Protein AF-A0A1Y3Y404-F1 (afdb_monomer_lite)

Secondary structure (DSSP, 8-state):
--HHHHHHHHHHHHHHHHHHHHHHHHHHHHHHHHHHHHHHHHHS-----PPPHHHHHHHHHTT-EEEEEEEETTEEEEEEEE-TT----HHHHHHHHHHHHHH-TTEEEEEEES---HHHHHHHHHTT--EEETTTEEE-------

Structure (mmCIF, N/CA/C/O backbone):
data_AF-A0A1Y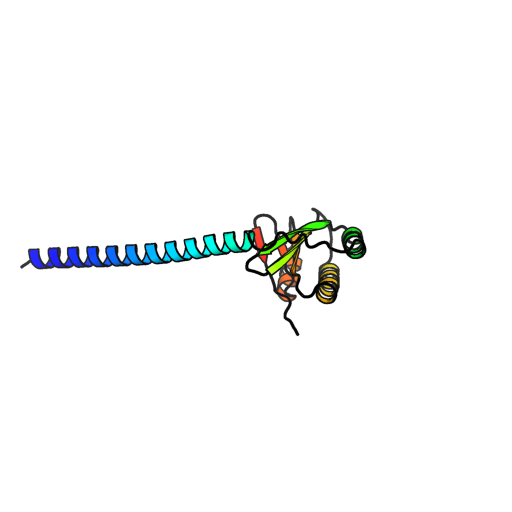3Y404-F1
#
_entry.id   AF-A0A1Y3Y404-F1
#
loop_
_atom_site.group_PDB
_atom_site.id
_atom_site.type_symbol
_atom_site.label_atom_id
_atom_site.label_alt_id
_atom_site.label_comp_id
_atom_site.label_asym_id
_atom_site.label_entity_id
_atom_site.label_seq_id
_atom_site.pdbx_PDB_ins_code
_atom_site.Cartn_x
_atom_site.Cartn_y
_atom_site.Cartn_z
_atom_site.occupancy
_atom_site.B_iso_or_equiv
_atom_site.auth_seq_id
_atom_site.auth_comp_id
_atom_site.auth_asym_id
_atom_site.auth_atom_id
_atom_site.pdbx_PDB_model_num
ATOM 1 N N . MET A 1 1 ? -36.786 52.973 28.205 1.00 56.12 1 MET A N 1
ATOM 2 C CA . MET A 1 1 ? -37.027 51.653 27.570 1.00 56.12 1 MET A CA 1
ATOM 3 C C . MET A 1 1 ? -35.836 51.151 26.740 1.00 56.12 1 MET A C 1
ATOM 5 O O . MET A 1 1 ? -35.844 49.977 26.398 1.00 56.12 1 MET A O 1
ATOM 9 N N . GLU A 1 2 ? -34.805 51.961 26.458 1.00 57.06 2 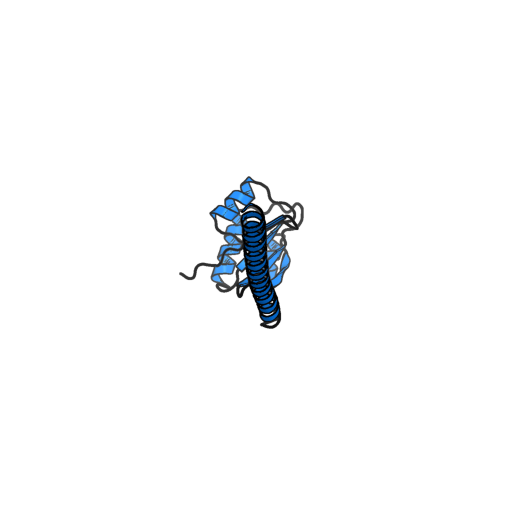GLU A N 1
ATOM 10 C CA . GLU A 1 2 ? -33.631 51.547 25.656 1.00 57.06 2 GLU A CA 1
ATOM 11 C C . GLU A 1 2 ? -32.652 50.621 26.401 1.00 57.06 2 GLU A C 1
ATOM 13 O O . GLU A 1 2 ? -32.251 49.607 25.837 1.00 57.06 2 GLU A O 1
ATOM 18 N N . ASN A 1 3 ? -32.396 50.854 27.696 1.00 59.22 3 ASN A N 1
ATOM 19 C CA . ASN A 1 3 ? -31.492 50.013 28.506 1.00 59.22 3 ASN A CA 1
ATOM 20 C C . ASN A 1 3 ? -31.870 48.520 28.546 1.00 59.22 3 ASN A C 1
ATOM 22 O O . ASN A 1 3 ? -31.005 47.669 28.716 1.00 59.22 3 ASN A O 1
ATOM 26 N N . ASN A 1 4 ? -33.152 48.180 28.375 1.00 63.53 4 ASN A N 1
ATOM 27 C CA . ASN A 1 4 ? -33.609 46.786 28.416 1.00 63.53 4 ASN A CA 1
ATOM 28 C C . ASN A 1 4 ? -33.290 46.023 27.117 1.00 63.53 4 ASN A C 1
ATOM 30 O O . ASN A 1 4 ? -33.127 44.807 27.140 1.00 63.53 4 ASN A O 1
ATOM 34 N N . LYS A 1 5 ? -33.182 46.729 25.981 1.00 68.25 5 LYS A N 1
ATOM 35 C CA . LYS A 1 5 ? -32.828 46.120 24.691 1.00 68.25 5 LYS A CA 1
ATOM 36 C C . LYS A 1 5 ? -31.331 45.861 24.585 1.00 68.25 5 LYS A C 1
ATOM 38 O O . LYS A 1 5 ? -30.944 44.794 24.126 1.00 68.25 5 LYS A O 1
ATOM 43 N N . GLU A 1 6 ? -30.505 46.797 25.049 1.00 72.38 6 GLU A N 1
ATOM 44 C CA . GLU A 1 6 ? -29.051 46.605 25.096 1.00 72.38 6 GLU A CA 1
ATOM 45 C C . GLU A 1 6 ? -28.665 45.482 26.058 1.00 72.38 6 GLU A C 1
ATOM 47 O O . GLU A 1 6 ? -27.839 44.638 25.717 1.00 72.38 6 GLU A O 1
ATOM 52 N N . PHE A 1 7 ? -29.326 45.405 27.217 1.00 78.12 7 PHE A N 1
ATOM 53 C CA . PHE A 1 7 ? -29.111 44.312 28.159 1.00 78.12 7 PHE A CA 1
ATOM 54 C C . PHE A 1 7 ? -29.523 42.957 27.564 1.00 78.12 7 PHE A C 1
ATOM 56 O O . PHE A 1 7 ? -28.757 42.001 27.626 1.00 78.12 7 PHE A O 1
ATOM 63 N N . SER A 1 8 ? -30.684 42.881 26.904 1.00 80.44 8 SER A N 1
ATOM 64 C CA . SER A 1 8 ? -31.127 41.659 26.217 1.00 80.44 8 SER A CA 1
ATOM 65 C C . SER A 1 8 ? -30.169 41.229 25.101 1.00 80.44 8 SER A C 1
ATOM 67 O O . SER A 1 8 ? -29.890 40.042 24.958 1.00 80.44 8 SER A O 1
ATOM 69 N N . TYR A 1 9 ? -29.648 42.182 24.327 1.00 83.56 9 TYR A N 1
ATOM 70 C CA . TYR A 1 9 ? -28.677 41.915 23.267 1.00 83.56 9 TYR A CA 1
ATOM 71 C C . TYR A 1 9 ? -27.346 41.401 23.831 1.00 83.56 9 TYR A C 1
ATOM 73 O O . TYR A 1 9 ? -26.740 40.481 23.281 1.00 83.56 9 TYR A O 1
ATOM 81 N N . PHE A 1 10 ? -26.907 41.953 24.964 1.00 87.12 10 PHE A N 1
ATOM 82 C CA . PHE A 1 10 ? -25.697 41.504 25.642 1.00 87.12 10 PHE A CA 1
ATOM 83 C C . PHE A 1 10 ? -25.825 40.064 26.161 1.00 87.12 10 PHE A C 1
ATOM 85 O O . PHE A 1 10 ? -24.908 39.264 25.976 1.00 87.12 10 PHE A O 1
ATOM 92 N N . ILE A 1 11 ? -26.978 39.707 26.737 1.00 89.19 11 ILE A N 1
ATOM 93 C CA . ILE A 1 11 ? -27.267 38.333 27.173 1.00 89.19 11 ILE A CA 1
ATOM 94 C C . ILE A 1 11 ? -27.262 37.363 25.983 1.00 89.19 11 ILE A C 1
ATOM 96 O O . ILE A 1 11 ? -26.608 36.325 26.052 1.00 89.19 11 ILE A O 1
ATOM 100 N N . GLU A 1 12 ? -27.884 37.728 24.859 1.00 90.62 12 GLU A N 1
ATOM 101 C CA . GLU A 1 12 ? -27.918 36.878 23.659 1.00 90.62 12 GLU A CA 1
ATOM 102 C C . GLU A 1 12 ? -26.508 36.609 23.092 1.00 90.62 12 GLU A C 1
ATOM 104 O O . GLU A 1 12 ? -26.202 35.508 22.622 1.00 90.62 12 GLU A O 1
ATOM 109 N N . ILE A 1 13 ? -25.611 37.601 23.153 1.00 92.31 13 ILE A N 1
ATOM 110 C CA . ILE A 1 13 ? -24.208 37.421 22.760 1.00 92.31 13 ILE A CA 1
ATOM 111 C C . ILE A 1 13 ? -23.503 36.443 23.701 1.00 92.31 13 ILE A C 1
ATOM 113 O O . ILE A 1 13 ? -22.780 35.566 23.223 1.00 92.31 13 ILE A O 1
ATOM 117 N N . LEU A 1 14 ? -23.694 36.581 25.015 1.00 90.56 14 LEU A N 1
ATOM 118 C CA . LEU A 1 14 ? -23.064 35.699 25.998 1.00 90.56 14 LEU A CA 1
ATOM 119 C C . LEU A 1 14 ? -23.522 34.247 25.832 1.00 90.56 14 LEU A C 1
ATOM 121 O O . LEU A 1 14 ? -22.683 33.348 25.834 1.00 90.56 14 LEU A O 1
ATOM 125 N N . GLU A 1 15 ? -24.812 34.017 25.589 1.00 92.50 15 GLU A N 1
ATOM 126 C CA . GLU A 1 15 ? -25.356 32.681 25.322 1.00 92.50 15 GLU A CA 1
ATOM 127 C C . GLU A 1 15 ? -24.751 32.063 24.054 1.00 92.50 15 GLU A C 1
ATOM 129 O O . GLU A 1 15 ? -24.289 30.919 24.070 1.00 92.50 15 GLU A O 1
ATOM 134 N N . LYS A 1 16 ? -24.648 32.838 22.963 1.00 92.62 16 LYS A N 1
ATOM 135 C CA . LYS A 1 16 ? -23.997 32.375 21.725 1.00 92.62 16 LYS A CA 1
ATOM 136 C C . LYS A 1 16 ? -22.523 32.044 21.934 1.00 92.62 16 LYS A C 1
ATOM 138 O O . LYS A 1 16 ? -22.028 31.091 21.333 1.00 92.62 16 LYS A O 1
ATOM 143 N N . GLN A 1 17 ? -21.804 32.815 22.748 1.00 91.31 17 GLN A N 1
ATOM 144 C CA . GLN A 1 17 ? -20.401 32.523 23.053 1.00 91.31 17 GLN A CA 1
ATOM 145 C C . GLN A 1 17 ? -20.261 31.274 23.925 1.00 91.31 17 GLN A C 1
ATOM 147 O O . GLN A 1 17 ? -19.410 30.441 23.622 1.00 91.31 17 GLN A O 1
ATOM 152 N N . SER A 1 18 ? -21.128 31.093 24.926 1.00 93.44 18 SER A N 1
ATOM 153 C CA . SER A 1 18 ? -21.156 29.876 25.747 1.00 93.44 18 SER A CA 1
ATOM 154 C C . SER A 1 18 ? -21.366 28.636 24.880 1.00 93.44 18 SER A C 1
ATOM 156 O O . SER A 1 18 ? -20.557 27.715 24.915 1.00 93.44 18 SER A O 1
ATOM 158 N N . GLN A 1 19 ? -22.357 28.667 23.983 1.00 93.56 19 GLN A N 1
ATOM 159 C CA . GLN A 1 19 ? -22.627 27.550 23.077 1.00 93.56 19 GLN A CA 1
ATOM 160 C C . GLN A 1 19 ? -21.438 27.236 22.156 1.00 93.56 19 GLN A C 1
ATOM 162 O O . GLN A 1 19 ? -21.162 26.078 21.841 1.00 93.56 19 GLN A O 1
ATOM 167 N N . ARG A 1 20 ? -20.717 28.264 21.690 1.00 94.00 20 ARG A N 1
ATOM 168 C CA . ARG A 1 20 ? -19.515 28.069 20.866 1.00 94.00 20 ARG A CA 1
ATOM 169 C C . ARG A 1 20 ? -18.384 27.423 21.657 1.00 94.00 20 ARG A C 1
ATOM 171 O O . ARG A 1 20 ? -17.689 26.584 21.090 1.00 94.00 20 ARG A O 1
ATOM 178 N N . ILE A 1 21 ? -18.205 27.800 22.921 1.00 94.44 21 ILE A N 1
ATOM 179 C CA . ILE A 1 21 ? -17.208 27.195 23.812 1.00 94.44 21 ILE A CA 1
ATOM 180 C C . ILE A 1 21 ? -17.542 25.719 24.042 1.00 94.44 21 ILE A C 1
ATOM 182 O O . ILE A 1 21 ? -16.669 24.877 23.840 1.00 94.44 21 ILE A O 1
ATOM 186 N N . ASP A 1 22 ? -18.804 25.397 24.328 1.00 93.50 22 ASP A N 1
ATOM 187 C CA . ASP A 1 22 ? -19.250 24.013 24.523 1.00 93.50 22 ASP A CA 1
ATOM 188 C C . ASP A 1 22 ? -18.994 23.156 23.274 1.00 93.50 22 ASP A C 1
ATOM 190 O O . ASP A 1 22 ? -18.475 22.040 23.355 1.00 93.50 22 ASP A O 1
ATOM 194 N N . ASN A 1 23 ? -19.282 23.701 22.090 1.00 92.56 23 ASN A N 1
ATOM 195 C CA . ASN A 1 23 ? -19.017 23.022 20.822 1.00 92.56 23 ASN A CA 1
ATOM 196 C C . ASN A 1 23 ? -17.511 22.803 20.590 1.00 92.56 23 ASN A C 1
ATOM 198 O O . ASN A 1 23 ? -17.107 21.742 20.111 1.00 92.56 23 ASN A O 1
ATOM 202 N N . ILE A 1 24 ? -16.666 23.784 20.929 1.00 91.94 24 ILE A N 1
ATOM 203 C CA . ILE A 1 24 ? -15.203 23.648 20.845 1.00 91.94 24 ILE A CA 1
ATOM 204 C C . ILE A 1 24 ? -14.719 22.557 21.804 1.00 91.94 24 ILE A C 1
ATOM 206 O O . ILE A 1 24 ? -13.897 21.729 21.415 1.00 91.94 24 ILE A O 1
ATOM 210 N N . GLU A 1 25 ? -15.245 22.510 23.027 1.00 90.38 25 GLU A N 1
ATOM 211 C CA . GLU A 1 25 ? -14.880 21.492 24.010 1.00 90.38 25 GLU A CA 1
ATOM 212 C C . GLU A 1 25 ? -15.253 20.082 23.529 1.00 90.38 25 GLU A C 1
ATOM 214 O O . GLU A 1 25 ? -14.457 19.149 23.648 1.00 90.38 25 GLU A O 1
ATOM 219 N N . GLN A 1 26 ? -16.428 19.919 22.914 1.00 87.31 26 GLN A N 1
ATOM 220 C CA . GLN A 1 26 ? -16.834 18.650 22.306 1.00 87.31 26 GLN A CA 1
ATOM 221 C C . GLN A 1 26 ? -15.903 18.228 21.162 1.00 87.31 26 GLN A C 1
ATOM 223 O O . GLN A 1 26 ? -15.490 17.068 21.100 1.00 87.31 26 GLN A O 1
ATOM 228 N N . LEU A 1 27 ? -15.518 19.160 20.287 1.00 85.00 27 LEU A N 1
ATOM 229 C CA . LEU A 1 27 ? -14.568 18.886 19.205 1.00 85.00 27 LEU A CA 1
ATOM 230 C C . LEU A 1 27 ? -13.185 18.502 19.747 1.00 85.00 27 LEU A C 1
ATOM 232 O O . LEU A 1 27 ? -12.568 17.564 19.241 1.00 85.00 27 LEU A O 1
ATOM 236 N N . LEU A 1 28 ? -12.714 19.168 20.803 1.00 74.81 28 LEU A N 1
ATOM 237 C CA . LEU A 1 28 ? -11.455 18.827 21.468 1.00 74.81 28 LEU A CA 1
ATOM 238 C C . LEU A 1 28 ? -11.507 17.434 22.104 1.00 74.81 28 LEU A C 1
ATOM 240 O O . LEU A 1 28 ? -10.556 16.669 21.953 1.00 74.81 28 LEU A O 1
ATOM 244 N N . LYS A 1 29 ? -12.620 17.065 22.749 1.00 77.62 29 LYS A N 1
ATOM 245 C CA . LYS A 1 29 ? -12.824 15.709 23.286 1.00 77.62 29 LYS A CA 1
ATOM 246 C C . LYS A 1 29 ? -12.770 14.654 22.183 1.00 77.62 29 LYS A C 1
ATOM 248 O O . LYS A 1 29 ? -12.099 13.642 22.356 1.00 77.62 29 LYS A O 1
ATOM 253 N N . LEU A 1 30 ? -13.399 14.901 21.034 1.00 75.00 30 LEU A N 1
ATOM 254 C CA . LEU A 1 30 ? -13.342 13.993 19.882 1.00 75.00 30 LEU A CA 1
ATOM 255 C C . LEU A 1 30 ? -11.921 13.855 19.317 1.00 75.00 30 LEU A C 1
ATOM 257 O O . LEU A 1 30 ? -11.486 12.748 19.008 1.00 75.00 30 LEU A O 1
ATOM 261 N N . LEU A 1 31 ? -11.174 14.957 19.218 1.00 71.69 31 LEU A N 1
ATOM 262 C CA . LEU A 1 31 ? -9.772 14.930 18.792 1.00 71.69 31 LEU A CA 1
ATOM 263 C C . LEU A 1 31 ? -8.883 14.167 19.782 1.00 71.69 31 LEU A C 1
ATOM 265 O O . LEU A 1 31 ? -8.025 13.398 19.358 1.00 71.69 31 LEU A O 1
ATOM 269 N N . LEU A 1 32 ? -9.102 14.341 21.088 1.00 71.00 32 LEU A N 1
ATOM 270 C CA . LEU A 1 32 ? -8.385 13.604 22.130 1.00 71.00 32 LEU A CA 1
ATOM 271 C C . LEU A 1 32 ? -8.702 12.111 22.086 1.00 71.00 32 LEU A C 1
ATOM 273 O O . LEU A 1 32 ? -7.780 11.308 22.158 1.00 71.00 32 LEU A O 1
ATOM 277 N N . VAL A 1 33 ? -9.970 11.733 21.904 1.00 70.88 33 VAL A N 1
ATOM 278 C CA . VAL A 1 33 ? -10.359 10.329 21.713 1.00 70.88 33 VAL A CA 1
ATOM 279 C C . VAL A 1 33 ? -9.676 9.754 20.476 1.00 70.88 33 VAL A C 1
ATOM 281 O O . VAL A 1 33 ? -9.107 8.675 20.565 1.00 70.88 33 VAL A O 1
ATOM 284 N N . ASN A 1 34 ? -9.632 10.483 19.358 1.00 60.53 34 ASN A N 1
ATOM 285 C CA . ASN A 1 34 ? -8.898 10.040 18.169 1.00 60.53 34 ASN A CA 1
ATOM 286 C C . ASN A 1 34 ? -7.394 9.887 18.428 1.00 60.53 34 ASN A C 1
ATOM 288 O O . ASN A 1 34 ? -6.795 8.934 17.947 1.00 60.53 34 ASN A O 1
ATOM 292 N N . ASN A 1 35 ? -6.775 10.786 19.195 1.00 66.56 35 ASN A N 1
ATOM 293 C CA . ASN A 1 35 ? -5.358 10.673 19.545 1.00 66.56 35 ASN A CA 1
ATOM 294 C C . ASN A 1 35 ? -5.084 9.485 20.473 1.00 66.56 35 ASN A C 1
ATOM 296 O O . ASN A 1 35 ? -4.146 8.737 20.230 1.00 66.56 35 ASN A O 1
ATOM 300 N N . VAL A 1 36 ? -5.929 9.265 21.483 1.00 61.47 36 VAL A N 1
ATOM 301 C CA . VAL A 1 36 ? -5.821 8.108 22.382 1.00 61.47 36 VAL A CA 1
ATOM 302 C C . VAL A 1 36 ? -6.067 6.807 21.619 1.00 61.47 36 VAL A C 1
ATOM 304 O O . VAL A 1 36 ? -5.331 5.851 21.819 1.00 61.47 36 VAL A O 1
ATOM 307 N N . LEU A 1 37 ? -7.041 6.767 20.706 1.00 59.00 37 LEU A N 1
ATOM 308 C CA . LEU A 1 37 ? -7.261 5.619 19.824 1.00 59.00 37 LEU A CA 1
ATOM 309 C C . LEU A 1 37 ? -6.061 5.380 18.899 1.00 59.00 37 LEU A C 1
ATOM 311 O O . LEU A 1 37 ? -5.630 4.242 18.773 1.00 59.00 37 LEU A O 1
ATOM 315 N N . ASN A 1 38 ? -5.467 6.434 18.329 1.00 55.19 38 ASN A N 1
ATOM 316 C CA . ASN A 1 38 ? -4.244 6.323 17.529 1.00 55.19 38 ASN A CA 1
ATOM 317 C C . ASN A 1 38 ? -3.061 5.783 18.352 1.00 55.19 38 ASN A C 1
ATOM 319 O O . ASN A 1 38 ? -2.247 5.025 17.829 1.00 55.19 38 ASN A O 1
ATOM 323 N N . ASP A 1 39 ? -2.944 6.163 19.626 1.00 57.47 39 ASP A N 1
ATOM 324 C CA . ASP A 1 39 ? -1.886 5.672 20.514 1.00 57.47 39 ASP A CA 1
ATOM 325 C C . ASP A 1 39 ? -2.157 4.246 21.021 1.00 57.47 39 ASP A C 1
ATOM 327 O O . ASP A 1 39 ? -1.223 3.459 21.164 1.00 57.47 39 ASP A O 1
ATOM 331 N N . ILE A 1 40 ? -3.419 3.860 21.215 1.00 53.78 40 ILE A N 1
ATOM 332 C CA . ILE A 1 40 ? -3.809 2.472 21.503 1.00 53.78 40 ILE A CA 1
ATOM 333 C C . ILE A 1 40 ? -3.553 1.575 20.282 1.00 53.78 40 ILE A C 1
ATOM 335 O O . ILE A 1 40 ? -3.009 0.483 20.444 1.00 53.78 40 ILE A O 1
ATOM 339 N N . ASP A 1 41 ? -3.834 2.052 19.066 1.00 51.25 41 ASP A N 1
ATOM 340 C CA . ASP A 1 41 ? -3.477 1.366 17.816 1.00 51.25 41 ASP A CA 1
ATOM 341 C C . ASP A 1 41 ? -1.956 1.167 17.684 1.00 51.25 41 ASP A C 1
ATOM 343 O O . ASP A 1 41 ? -1.515 0.154 17.149 1.00 51.25 41 ASP A O 1
ATOM 347 N N . ARG A 1 42 ? -1.135 2.085 18.219 1.00 52.03 42 ARG A N 1
ATOM 348 C CA . ARG A 1 42 ? 0.331 1.912 18.294 1.00 52.03 42 ARG A CA 1
ATOM 349 C C . ARG A 1 42 ? 0.762 0.878 19.335 1.00 52.03 42 ARG A C 1
ATOM 351 O O . ARG A 1 42 ? 1.803 0.249 19.163 1.00 52.03 42 ARG A O 1
ATOM 358 N N . LEU A 1 43 ? -0.002 0.718 20.417 1.00 47.41 43 LEU A N 1
ATOM 359 C CA . LEU A 1 43 ? 0.265 -0.258 21.482 1.00 47.41 43 LEU A CA 1
ATOM 360 C C . LEU A 1 43 ? -0.207 -1.672 21.115 1.00 47.41 43 LEU A C 1
ATOM 362 O O . LEU A 1 43 ? 0.254 -2.651 21.703 1.00 47.41 43 LEU A O 1
ATOM 366 N N . HIS A 1 44 ? -1.108 -1.807 20.143 1.00 43.81 44 HIS A N 1
ATOM 367 C CA . HIS A 1 44 ? -1.515 -3.091 19.594 1.00 43.81 44 HIS A CA 1
ATOM 368 C C . HIS A 1 44 ? -0.680 -3.443 18.359 1.00 43.81 44 HIS A C 1
ATOM 370 O O . HIS A 1 44 ? -1.032 -3.145 17.225 1.00 43.81 44 HIS A O 1
ATOM 376 N N . LEU A 1 45 ? 0.383 -4.205 18.641 1.00 49.19 45 LEU A N 1
ATOM 377 C CA . LEU A 1 45 ? 1.085 -5.103 17.722 1.00 49.19 45 LEU A CA 1
ATOM 378 C C . LEU A 1 45 ? 2.132 -4.424 16.827 1.00 49.19 45 LEU A C 1
ATOM 380 O O . LEU A 1 45 ? 1.965 -4.291 15.617 1.00 49.19 45 LEU A O 1
ATOM 384 N N . VAL A 1 46 ? 3.321 -4.215 17.403 1.00 47.12 46 VAL A N 1
ATOM 385 C CA . VAL A 1 46 ? 4.570 -4.532 16.685 1.00 47.12 46 VAL A CA 1
ATOM 386 C C . VAL A 1 46 ? 4.655 -6.063 16.554 1.00 47.12 46 VAL A C 1
ATOM 388 O O . VAL A 1 46 ? 5.527 -6.715 17.115 1.00 47.12 46 VAL A O 1
ATOM 391 N N . GLU A 1 47 ? 3.682 -6.678 15.880 1.00 50.09 47 GLU A N 1
ATOM 392 C CA . GLU A 1 47 ? 3.943 -7.954 15.225 1.00 50.09 47 GLU A CA 1
ATOM 393 C C . GLU A 1 47 ? 4.825 -7.581 14.038 1.00 50.09 47 GLU A C 1
ATOM 395 O O . GLU A 1 47 ? 4.360 -6.927 13.102 1.00 50.09 47 GLU A O 1
ATOM 400 N N . GLU A 1 48 ? 6.115 -7.919 14.097 1.00 55.47 48 GLU A N 1
ATOM 401 C CA . GLU A 1 48 ? 6.956 -7.905 12.905 1.00 55.47 48 GLU A CA 1
ATOM 402 C C . GLU A 1 48 ? 6.344 -8.889 11.909 1.00 55.47 48 GLU A C 1
ATOM 404 O O . GLU A 1 48 ? 6.585 -10.094 11.956 1.00 55.47 48 GLU A O 1
ATOM 409 N N . TYR A 1 49 ? 5.487 -8.382 11.028 1.00 64.50 49 TYR A N 1
ATOM 410 C CA . TYR A 1 49 ? 4.973 -9.166 9.927 1.00 64.50 49 TYR A CA 1
ATOM 411 C C . TYR A 1 49 ? 6.135 -9.424 8.975 1.00 64.50 49 TYR A C 1
ATOM 413 O O . TYR A 1 49 ? 6.566 -8.537 8.233 1.00 64.50 49 TYR A O 1
ATOM 421 N N . GLN A 1 50 ? 6.681 -10.633 9.030 1.00 70.56 50 GLN A N 1
ATOM 422 C CA . GLN A 1 50 ? 7.758 -11.036 8.145 1.00 70.56 50 GLN A CA 1
ATOM 423 C C . GLN A 1 50 ? 7.162 -11.668 6.892 1.00 70.56 50 GLN A C 1
ATOM 425 O O . GLN A 1 50 ? 6.505 -12.704 6.948 1.00 70.56 50 GLN A O 1
ATOM 430 N N . LEU A 1 51 ? 7.404 -11.026 5.750 1.00 83.25 51 LEU A N 1
ATOM 431 C CA . LEU A 1 51 ? 7.252 -11.682 4.454 1.00 83.25 51 LEU A CA 1
ATOM 432 C C . LEU A 1 51 ? 8.242 -12.839 4.373 1.00 83.25 51 LEU A C 1
ATOM 434 O O . LEU A 1 51 ? 9.377 -12.707 4.844 1.00 83.25 51 LEU A O 1
ATOM 438 N N . ASP A 1 52 ? 7.832 -13.928 3.735 1.00 86.94 52 ASP A N 1
ATOM 439 C CA . ASP A 1 52 ? 8.777 -14.969 3.352 1.00 86.94 52 ASP A CA 1
ATOM 440 C C . ASP A 1 52 ? 9.834 -14.419 2.375 1.00 86.94 52 ASP A C 1
ATOM 442 O O . ASP A 1 52 ? 9.646 -13.404 1.693 1.00 86.94 52 ASP A 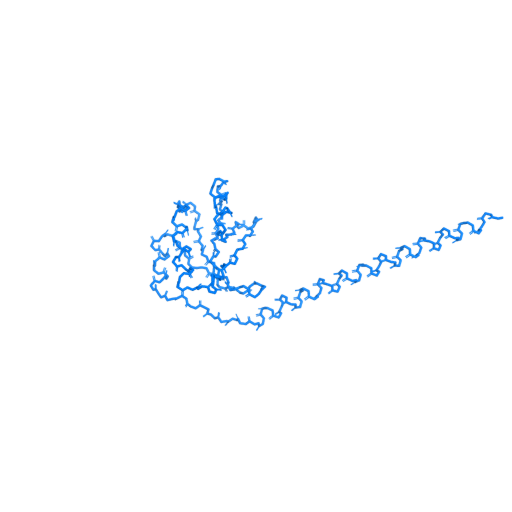O 1
ATOM 446 N N . GLU A 1 53 ? 11.000 -15.066 2.360 1.00 88.25 53 GLU A N 1
ATOM 447 C CA . GLU A 1 53 ? 12.132 -14.627 1.537 1.00 88.25 53 GLU A CA 1
ATOM 448 C C . GLU A 1 53 ? 11.829 -14.724 0.037 1.00 88.25 53 GLU A C 1
ATOM 450 O O . GLU A 1 53 ? 12.265 -13.867 -0.728 1.00 88.25 53 GLU A O 1
ATOM 455 N N . GLU A 1 54 ? 11.007 -15.689 -0.386 1.00 89.88 54 GLU A N 1
ATOM 456 C CA . GLU A 1 54 ? 10.599 -15.839 -1.787 1.00 89.88 54 GLU A CA 1
ATOM 457 C C . GLU A 1 54 ? 9.829 -14.603 -2.281 1.00 89.88 54 GLU A C 1
ATOM 459 O O . GLU A 1 54 ? 10.118 -14.057 -3.350 1.00 89.88 54 GLU A O 1
ATOM 464 N N . MET A 1 55 ? 8.897 -14.088 -1.477 1.00 90.38 55 MET A N 1
ATOM 465 C CA . MET A 1 55 ? 8.158 -12.872 -1.793 1.00 90.38 55 MET A CA 1
ATOM 466 C C . MET A 1 55 ? 9.065 -11.639 -1.783 1.00 90.38 55 MET A C 1
ATOM 468 O O . MET A 1 55 ? 8.932 -10.769 -2.649 1.00 90.38 55 MET A O 1
ATOM 472 N N . LYS A 1 56 ? 10.013 -11.547 -0.843 1.00 90.44 56 LYS A N 1
ATOM 473 C CA . LYS A 1 56 ? 10.995 -10.447 -0.819 1.00 90.44 56 LYS A CA 1
ATOM 474 C C . LYS A 1 56 ? 11.859 -10.444 -2.078 1.00 90.44 56 LYS A C 1
ATOM 476 O O . LYS A 1 56 ? 12.022 -9.389 -2.698 1.00 90.44 56 LYS A O 1
ATOM 481 N N . GLU A 1 57 ? 12.361 -11.604 -2.490 1.00 91.50 57 GLU A N 1
ATOM 482 C CA . GLU A 1 57 ? 13.120 -11.761 -3.731 1.00 91.50 57 GLU A CA 1
ATOM 483 C C . GLU A 1 57 ? 12.274 -11.404 -4.955 1.00 91.50 57 GLU A C 1
ATOM 485 O O . GLU A 1 57 ? 12.732 -10.666 -5.830 1.00 91.50 57 GLU A O 1
ATOM 490 N N . PHE A 1 58 ? 11.014 -11.843 -4.999 1.00 90.69 58 PHE A N 1
ATOM 491 C CA . PHE A 1 58 ? 10.092 -11.508 -6.082 1.00 90.69 58 PHE A CA 1
ATOM 492 C C . PHE A 1 58 ? 9.879 -9.992 -6.223 1.00 90.69 58 PHE A C 1
ATOM 494 O O . PHE A 1 58 ? 9.913 -9.458 -7.336 1.00 90.69 58 PHE A O 1
ATOM 501 N N . ILE A 1 59 ? 9.711 -9.273 -5.108 1.00 92.44 59 ILE A N 1
ATOM 502 C CA . ILE A 1 59 ? 9.603 -7.804 -5.084 1.00 92.44 59 ILE A CA 1
ATOM 503 C C . ILE A 1 59 ? 10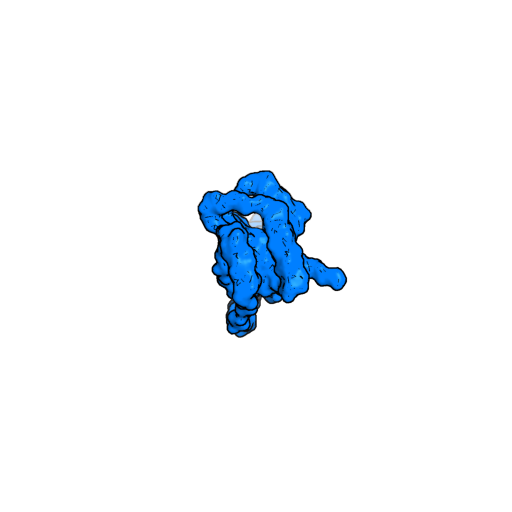.897 -7.165 -5.602 1.00 92.44 59 ILE A C 1
ATOM 505 O O . ILE A 1 59 ? 10.848 -6.258 -6.441 1.00 92.44 59 ILE A O 1
ATOM 509 N N . LEU A 1 60 ? 12.050 -7.663 -5.147 1.00 91.94 60 LEU A N 1
ATOM 510 C CA . LEU A 1 60 ? 13.361 -7.152 -5.540 1.00 91.94 60 LEU A CA 1
ATOM 511 C C . LEU A 1 60 ? 13.615 -7.323 -7.044 1.00 91.94 60 LEU A C 1
ATOM 513 O O . LEU A 1 60 ? 14.091 -6.394 -7.698 1.00 91.94 60 LEU A O 1
ATOM 517 N N . GLN A 1 61 ? 13.211 -8.456 -7.625 1.00 91.25 61 GLN A N 1
ATOM 518 C CA . GLN A 1 61 ? 13.282 -8.711 -9.070 1.00 91.25 61 GLN A CA 1
ATOM 519 C C . GLN A 1 61 ? 12.438 -7.727 -9.899 1.00 91.25 61 GLN A C 1
ATOM 521 O O . GLN A 1 61 ? 12.713 -7.515 -11.082 1.00 91.25 61 GLN A O 1
ATOM 526 N N . GLN A 1 62 ? 11.427 -7.084 -9.301 1.00 89.19 62 GLN A N 1
ATOM 527 C CA . GLN A 1 62 ? 10.671 -6.007 -9.949 1.00 89.19 62 GLN A CA 1
ATOM 528 C C . GLN A 1 62 ? 11.326 -4.622 -9.805 1.00 89.19 62 GLN A C 1
ATOM 530 O O . GLN A 1 62 ? 10.764 -3.640 -10.296 1.00 89.19 62 GLN A O 1
ATOM 535 N N . GLY A 1 63 ? 12.501 -4.526 -9.172 1.00 91.75 63 GLY A N 1
ATOM 536 C CA . GLY A 1 63 ? 13.196 -3.265 -8.898 1.00 91.75 63 GLY A CA 1
ATOM 537 C C . GLY A 1 63 ? 12.549 -2.456 -7.773 1.00 91.75 63 GLY A C 1
ATOM 538 O O . GLY A 1 63 ? 12.640 -1.228 -7.765 1.00 91.75 63 GLY A O 1
ATOM 539 N N . LEU A 1 64 ? 11.842 -3.131 -6.868 1.00 94.81 64 LEU A N 1
ATOM 540 C CA . LEU A 1 64 ? 11.175 -2.545 -5.710 1.00 94.81 64 LEU A CA 1
ATOM 541 C C . LEU A 1 64 ? 11.877 -2.994 -4.426 1.00 94.81 64 LEU A C 1
ATOM 543 O O . LEU A 1 64 ? 12.669 -3.934 -4.439 1.00 94.81 64 LEU A O 1
ATOM 547 N N . SER A 1 65 ? 11.567 -2.355 -3.303 1.00 93.06 65 SER A N 1
ATOM 548 C CA . SER A 1 65 ? 12.026 -2.830 -1.997 1.00 93.06 65 SER A CA 1
ATOM 549 C C . SER A 1 65 ? 10.902 -2.855 -0.976 1.00 93.06 65 SER A C 1
ATOM 551 O O . SER A 1 65 ? 9.952 -2.074 -1.041 1.00 93.06 65 SER A O 1
ATOM 553 N N . VAL A 1 66 ? 11.011 -3.778 -0.027 1.00 91.88 66 VAL A N 1
ATOM 554 C CA . VAL A 1 66 ? 10.094 -3.854 1.108 1.00 91.88 66 VAL A CA 1
ATOM 555 C C . VAL A 1 66 ? 10.380 -2.686 2.048 1.00 91.88 66 VAL A C 1
ATOM 557 O O . VAL A 1 66 ? 11.533 -2.391 2.362 1.00 91.88 66 VAL A O 1
ATOM 560 N N . GLY A 1 67 ? 9.328 -1.974 2.432 1.00 88.38 67 GLY A N 1
ATOM 561 C CA . GLY A 1 67 ? 9.364 -0.905 3.417 1.00 88.38 67 GLY A CA 1
ATOM 562 C C . GLY A 1 67 ? 8.820 -1.358 4.768 1.00 88.38 67 GLY A C 1
ATOM 563 O O . GLY A 1 67 ? 8.761 -2.541 5.083 1.00 88.38 67 GLY A O 1
ATOM 564 N N . GLU A 1 68 ? 8.411 -0.383 5.570 1.00 86.38 68 GLU A N 1
ATOM 565 C CA . GLU A 1 68 ? 7.849 -0.620 6.897 1.00 86.38 68 GLU A CA 1
ATOM 566 C C . GLU A 1 68 ? 6.489 -1.333 6.834 1.00 86.38 68 GLU A C 1
ATOM 568 O O . GLU A 1 68 ? 5.638 -1.007 5.996 1.00 86.38 68 GLU A O 1
ATOM 573 N N . PHE A 1 69 ? 6.274 -2.251 7.774 1.00 87.44 69 PHE A N 1
ATOM 574 C CA . PHE A 1 69 ? 4.955 -2.757 8.131 1.00 87.44 69 PHE A CA 1
ATOM 575 C C . PHE A 1 69 ? 4.353 -1.891 9.238 1.00 87.44 69 PHE A C 1
ATOM 577 O O . PHE A 1 69 ? 5.009 -1.622 10.241 1.00 87.44 69 PHE A O 1
ATOM 584 N N . LYS A 1 70 ? 3.099 -1.471 9.070 1.00 85.38 70 LYS A N 1
ATOM 585 C CA . LYS A 1 70 ? 2.390 -0.654 10.058 1.00 85.38 70 LYS A CA 1
ATOM 586 C C . LYS A 1 70 ? 0.934 -1.071 10.187 1.00 85.38 70 LYS A C 1
ATOM 588 O O . LYS A 1 70 ? 0.301 -1.461 9.207 1.00 85.38 70 LYS A O 1
ATOM 593 N N . VAL A 1 71 ? 0.382 -0.901 11.381 1.00 81.88 71 VAL A N 1
ATOM 594 C CA . VAL A 1 71 ? -1.063 -0.964 11.610 1.00 81.88 71 VAL A CA 1
ATOM 595 C C . VAL A 1 71 ? -1.600 0.466 11.629 1.00 81.88 71 VAL A C 1
ATOM 597 O O . VAL A 1 71 ? -1.077 1.321 12.337 1.00 81.88 71 VAL A O 1
ATOM 600 N N . GLN A 1 72 ? -2.607 0.754 10.807 1.00 74.12 72 GLN A N 1
ATOM 601 C CA . GLN A 1 72 ? -3.238 2.073 10.741 1.00 74.12 72 GLN A CA 1
ATOM 602 C C . GLN A 1 72 ? -4.759 1.913 10.768 1.00 74.12 72 GLN A C 1
ATOM 604 O O . GLN A 1 72 ? -5.327 1.369 9.821 1.00 74.12 72 GLN A O 1
ATOM 609 N N . ASN A 1 73 ? -5.421 2.380 11.833 1.00 72.75 73 ASN A N 1
ATOM 610 C CA . ASN A 1 73 ? -6.866 2.225 12.052 1.00 72.75 73 ASN A CA 1
ATOM 611 C C . ASN A 1 73 ? -7.310 0.751 11.959 1.00 72.75 73 ASN A C 1
ATOM 613 O O . ASN A 1 73 ? -8.259 0.418 11.245 1.00 72.75 73 ASN A O 1
ATOM 617 N N . GLY A 1 74 ? -6.547 -0.156 12.576 1.00 75.19 74 GLY A N 1
ATOM 618 C CA . GLY A 1 74 ? -6.750 -1.609 12.482 1.00 75.19 74 GLY A CA 1
ATOM 619 C C . GLY A 1 74 ? -6.424 -2.249 11.121 1.00 75.19 74 GLY A C 1
ATOM 620 O O . GLY A 1 74 ? -6.599 -3.457 10.956 1.00 75.19 74 GLY A O 1
ATOM 621 N N . ILE A 1 75 ? -5.938 -1.487 10.133 1.00 81.38 75 ILE A N 1
ATOM 622 C CA . ILE A 1 75 ? -5.526 -2.008 8.822 1.00 81.38 75 ILE A CA 1
ATOM 623 C C . ILE A 1 75 ? -4.045 -2.373 8.868 1.00 81.38 75 ILE A C 1
ATOM 625 O O . ILE A 1 75 ? -3.204 -1.507 9.101 1.00 81.38 75 ILE A O 1
ATOM 629 N N . ARG A 1 76 ? -3.721 -3.638 8.583 1.00 87.12 76 ARG A N 1
ATOM 630 C CA . ARG A 1 76 ? -2.343 -4.115 8.406 1.00 87.12 76 ARG A CA 1
ATOM 631 C C . ARG A 1 76 ? -1.830 -3.665 7.040 1.00 87.12 76 ARG A C 1
ATOM 633 O O . ARG A 1 76 ? -2.320 -4.133 6.013 1.00 87.12 76 ARG A O 1
ATOM 640 N N . VAL A 1 77 ? -0.882 -2.734 7.021 1.00 89.38 77 VAL A N 1
ATOM 641 C CA . VAL A 1 77 ? -0.336 -2.135 5.801 1.00 89.38 77 VAL A CA 1
ATOM 642 C C . VAL A 1 77 ? 1.131 -2.500 5.652 1.00 89.38 77 VAL A C 1
ATOM 644 O O . VAL A 1 77 ? 1.952 -2.177 6.507 1.00 89.38 77 VAL A O 1
ATOM 647 N N . LEU A 1 78 ? 1.469 -3.102 4.516 1.00 91.62 78 LEU A N 1
ATOM 648 C CA . LEU A 1 78 ? 2.846 -3.275 4.079 1.00 91.62 78 LEU A CA 1
ATOM 649 C C . LEU A 1 78 ? 3.196 -2.201 3.064 1.00 91.62 78 LEU A C 1
ATOM 651 O O . LEU A 1 78 ? 2.557 -2.093 2.016 1.00 91.62 78 LEU A O 1
ATOM 655 N N . ASN A 1 79 ? 4.250 -1.448 3.339 1.00 92.94 79 ASN A N 1
ATOM 656 C CA . ASN A 1 79 ? 4.780 -0.510 2.369 1.00 92.94 79 ASN A CA 1
ATOM 657 C C . ASN A 1 79 ? 5.729 -1.211 1.393 1.00 92.94 79 ASN A C 1
ATOM 659 O O . ASN A 1 79 ? 6.635 -1.931 1.804 1.00 92.94 79 ASN A O 1
ATOM 663 N N . ILE A 1 80 ? 5.570 -0.945 0.099 1.00 94.62 80 ILE A N 1
ATOM 664 C CA . ILE A 1 80 ? 6.538 -1.305 -0.939 1.00 94.62 80 ILE A CA 1
ATOM 665 C C . ILE A 1 80 ? 7.080 -0.018 -1.537 1.00 94.62 80 ILE A C 1
ATOM 667 O O . ILE A 1 80 ? 6.337 0.777 -2.110 1.00 94.62 80 ILE A O 1
ATOM 671 N N . ASN A 1 81 ? 8.381 0.193 -1.416 1.00 95.00 81 ASN A N 1
ATOM 672 C CA . ASN A 1 81 ? 9.039 1.380 -1.928 1.00 95.00 81 ASN A CA 1
ATOM 673 C C . ASN A 1 81 ? 9.268 1.254 -3.433 1.00 95.00 81 ASN A C 1
ATOM 675 O O . ASN A 1 81 ? 9.843 0.276 -3.915 1.00 95.00 81 ASN A O 1
ATOM 679 N N . VAL A 1 82 ? 8.839 2.282 -4.164 1.00 94.62 82 VAL A N 1
ATOM 680 C CA . VAL A 1 82 ? 9.119 2.461 -5.587 1.00 94.62 82 VAL A CA 1
ATOM 681 C C . VAL A 1 82 ? 10.255 3.483 -5.708 1.00 94.62 82 VAL A C 1
ATOM 683 O O . VAL A 1 82 ? 10.033 4.665 -5.423 1.00 94.62 82 VAL A O 1
ATOM 686 N N . PRO A 1 83 ? 11.474 3.059 -6.096 1.00 91.62 83 PRO A N 1
ATOM 687 C CA . PRO A 1 83 ? 12.620 3.956 -6.201 1.00 91.62 83 PRO A CA 1
ATOM 688 C C . PRO A 1 83 ? 12.394 5.096 -7.196 1.00 91.62 83 PRO A C 1
ATOM 690 O O . PRO A 1 83 ? 11.604 4.985 -8.139 1.00 91.62 83 PRO A O 1
ATOM 693 N N . GLU A 1 84 ? 13.131 6.192 -7.022 1.00 88.44 84 GLU A N 1
ATOM 694 C CA . GLU A 1 84 ? 13.071 7.313 -7.957 1.00 88.44 84 GLU A CA 1
ATOM 695 C C . GLU A 1 84 ? 13.510 6.875 -9.359 1.00 88.44 84 GLU A C 1
ATOM 697 O O . GLU A 1 84 ? 14.467 6.121 -9.521 1.00 88.44 84 GLU A O 1
ATOM 702 N N . GLY A 1 85 ? 12.779 7.308 -10.387 1.00 84.06 85 GLY A N 1
ATOM 703 C CA . GLY A 1 85 ? 13.051 6.911 -11.770 1.00 84.06 85 GLY A CA 1
ATOM 704 C C . GLY A 1 85 ? 12.667 5.465 -12.118 1.00 84.06 85 GLY A C 1
ATOM 705 O O . GLY A 1 85 ? 12.798 5.079 -13.282 1.00 84.06 85 GLY A O 1
ATOM 706 N N . CYS A 1 86 ? 12.146 4.673 -11.170 1.00 86.56 86 CYS A N 1
ATOM 707 C CA . CYS A 1 86 ? 11.660 3.322 -11.445 1.00 86.56 86 CYS A CA 1
ATOM 708 C C . CYS A 1 86 ? 10.441 3.362 -12.383 1.00 86.56 86 CYS A C 1
ATOM 710 O O . CYS A 1 86 ? 9.373 3.874 -12.046 1.00 86.56 86 CYS A O 1
ATOM 712 N N . LYS A 1 87 ? 10.590 2.787 -13.583 1.00 84.12 87 LYS A N 1
ATOM 713 C CA . LYS A 1 87 ? 9.542 2.726 -14.618 1.00 84.12 87 LYS A CA 1
ATOM 714 C C . LYS A 1 87 ? 8.641 1.500 -14.451 1.00 84.12 87 LYS A C 1
ATOM 716 O O . LYS A 1 87 ? 8.425 0.740 -15.398 1.00 84.12 87 LYS A O 1
ATOM 721 N N . ILE A 1 88 ? 8.117 1.278 -13.249 1.00 89.88 88 ILE A N 1
ATOM 722 C CA . ILE A 1 88 ? 7.183 0.175 -13.027 1.00 89.88 88 ILE A CA 1
ATOM 723 C C . ILE A 1 88 ? 5.832 0.463 -13.700 1.00 89.88 88 ILE A C 1
ATOM 725 O O . ILE A 1 88 ? 5.192 1.489 -13.474 1.00 89.88 88 ILE A O 1
ATOM 729 N N . SER A 1 89 ? 5.389 -0.459 -14.555 1.00 91.31 89 SER A N 1
ATOM 730 C CA . SER A 1 89 ? 4.091 -0.344 -15.230 1.00 91.31 89 SER A CA 1
ATOM 731 C C . SER A 1 89 ? 2.923 -0.605 -14.272 1.00 91.31 89 SER A C 1
ATOM 733 O O . SER A 1 89 ? 3.031 -1.436 -13.370 1.00 91.31 89 SER A O 1
ATOM 735 N N . VAL A 1 90 ? 1.765 0.015 -14.528 1.00 91.69 90 VAL A N 1
ATOM 736 C CA . VAL A 1 90 ? 0.532 -0.261 -13.762 1.00 91.69 90 VAL A CA 1
ATOM 737 C C . VAL A 1 90 ? 0.155 -1.742 -13.813 1.00 91.69 90 VAL A C 1
ATOM 739 O O . VAL A 1 90 ? -0.237 -2.303 -12.798 1.00 91.69 90 VAL A O 1
ATOM 742 N N . SER A 1 91 ? 0.336 -2.406 -14.957 1.00 91.81 91 SER A N 1
ATOM 743 C CA . SER A 1 91 ? 0.042 -3.836 -15.100 1.00 91.81 91 SER A CA 1
ATOM 744 C C . SER A 1 91 ? 0.872 -4.702 -14.148 1.00 91.81 91 SER A C 1
ATOM 746 O O . SER A 1 91 ? 0.340 -5.641 -13.561 1.00 91.81 91 SER A O 1
ATOM 748 N N . LYS A 1 92 ? 2.152 -4.359 -13.940 1.00 92.44 92 LYS A N 1
ATOM 749 C CA . LYS A 1 92 ? 3.010 -5.036 -12.953 1.00 92.44 92 LYS A CA 1
ATOM 750 C C . LYS A 1 92 ? 2.534 -4.794 -11.521 1.00 92.44 92 LYS A C 1
ATOM 752 O O . LYS A 1 92 ? 2.502 -5.734 -10.739 1.00 92.44 92 LYS A O 1
ATOM 757 N N . ILE A 1 93 ? 2.118 -3.570 -11.195 1.00 93.94 93 ILE A N 1
ATOM 758 C CA . ILE A 1 93 ? 1.559 -3.234 -9.874 1.00 93.94 93 ILE A CA 1
ATOM 759 C C . ILE A 1 93 ? 0.275 -4.034 -9.615 1.00 93.94 93 ILE A C 1
ATOM 761 O O . ILE A 1 93 ? 0.109 -4.602 -8.539 1.00 93.94 93 ILE A O 1
ATOM 765 N N . ILE A 1 94 ? -0.615 -4.130 -10.609 1.00 93.00 94 ILE A N 1
ATOM 766 C CA . ILE A 1 94 ? -1.837 -4.944 -10.524 1.00 93.00 94 ILE A CA 1
ATOM 767 C C . ILE A 1 94 ? -1.486 -6.416 -10.282 1.00 93.00 94 ILE A C 1
ATOM 769 O O . ILE A 1 94 ? -2.099 -7.053 -9.427 1.00 93.00 94 ILE A O 1
ATOM 773 N N . ALA A 1 95 ? -0.516 -6.959 -11.023 1.00 92.19 95 ALA A N 1
ATOM 774 C CA . ALA A 1 95 ? -0.079 -8.343 -10.862 1.00 92.19 95 ALA A CA 1
ATOM 775 C C . ALA A 1 95 ? 0.479 -8.596 -9.454 1.00 92.19 95 ALA A C 1
ATOM 777 O O . ALA A 1 95 ? 0.005 -9.506 -8.783 1.00 92.19 95 ALA A O 1
ATOM 778 N N . LEU A 1 96 ? 1.385 -7.732 -8.980 1.00 92.50 96 LEU A N 1
ATOM 779 C CA . LEU A 1 96 ? 1.916 -7.776 -7.615 1.00 92.50 96 LEU A CA 1
ATOM 780 C C . LEU A 1 96 ? 0.781 -7.771 -6.594 1.00 92.50 96 LEU A C 1
ATOM 782 O O . LEU A 1 96 ? 0.683 -8.688 -5.786 1.00 92.50 96 LEU A O 1
ATOM 786 N N . ARG A 1 97 ? -0.135 -6.797 -6.676 1.00 92.12 97 ARG A N 1
ATOM 787 C CA . ARG A 1 97 ? -1.286 -6.729 -5.770 1.00 92.12 97 ARG A CA 1
ATOM 788 C C . ARG A 1 97 ? -2.070 -8.039 -5.754 1.00 92.12 97 ARG A C 1
ATOM 790 O O . ARG A 1 97 ? -2.434 -8.495 -4.680 1.00 92.12 97 ARG A O 1
ATOM 797 N N . ARG A 1 98 ? -2.354 -8.642 -6.910 1.00 91.81 98 ARG A N 1
ATOM 798 C CA . ARG A 1 98 ? -3.108 -9.906 -6.975 1.00 91.81 98 ARG A CA 1
ATOM 799 C C . ARG A 1 98 ? -2.377 -11.046 -6.271 1.00 91.81 98 ARG A C 1
ATOM 801 O O . ARG A 1 98 ? -3.030 -11.802 -5.554 1.00 91.81 98 ARG A O 1
ATOM 808 N N . THR A 1 99 ? -1.058 -11.140 -6.436 1.00 91.56 99 THR A N 1
ATOM 809 C CA . THR A 1 99 ? -0.231 -12.110 -5.709 1.00 91.56 99 THR A CA 1
ATOM 810 C C . THR A 1 99 ? -0.362 -11.896 -4.204 1.00 91.56 99 THR A C 1
ATOM 812 O O . THR A 1 99 ? -0.723 -12.819 -3.486 1.00 91.56 99 THR A O 1
ATOM 815 N N . PHE A 1 100 ? -0.202 -10.657 -3.735 1.00 90.88 100 PHE A N 1
ATOM 816 C CA . PHE A 1 100 ? -0.330 -10.336 -2.315 1.00 90.88 100 PHE A CA 1
ATOM 817 C C . PHE A 1 100 ? -1.721 -10.597 -1.745 1.00 90.88 100 PHE A C 1
ATOM 819 O O . PHE A 1 100 ? -1.827 -11.156 -0.668 1.00 90.88 100 PHE A O 1
ATOM 826 N N . VAL A 1 101 ? -2.788 -10.247 -2.462 1.00 89.88 101 VAL A N 1
ATOM 827 C CA . VAL A 1 101 ? -4.165 -10.520 -2.013 1.00 89.88 101 VAL A CA 1
ATOM 828 C C . VAL A 1 101 ? -4.421 -12.024 -1.883 1.00 89.88 101 VAL A C 1
ATOM 830 O O . VAL A 1 101 ? -5.224 -12.434 -1.051 1.00 89.88 101 VAL A O 1
ATOM 833 N N . SER A 1 102 ? -3.755 -12.838 -2.704 1.00 89.31 102 SER A N 1
ATOM 834 C CA . SER A 1 102 ? -3.905 -14.295 -2.677 1.00 89.31 102 SER A CA 1
ATOM 835 C C . SER A 1 102 ? -3.099 -14.931 -1.542 1.00 89.31 102 SER A C 1
ATOM 837 O O . SER A 1 102 ? -3.610 -15.821 -0.872 1.00 89.31 102 SER A O 1
ATOM 839 N N . SER A 1 103 ? -1.866 -14.467 -1.317 1.00 89.25 103 SER A N 1
ATOM 840 C CA . SER A 1 103 ? -0.969 -15.012 -0.289 1.00 89.25 103 SER A CA 1
ATOM 841 C C . SER A 1 103 ? -1.220 -14.439 1.111 1.00 89.25 103 SER A C 1
ATOM 843 O O . SER A 1 103 ? -1.056 -15.149 2.096 1.00 89.25 103 SER A O 1
ATOM 845 N N . TYR A 1 104 ? -1.634 -13.173 1.196 1.00 89.00 104 TYR A N 1
ATOM 846 C CA . TYR A 1 104 ? -1.776 -12.391 2.431 1.00 89.00 104 TYR A CA 1
ATOM 847 C C . TYR A 1 104 ? -3.066 -11.538 2.385 1.00 89.00 104 TYR A C 1
ATOM 849 O O . TYR A 1 104 ? -3.022 -10.308 2.256 1.00 89.00 104 TYR A O 1
ATOM 857 N N . PRO A 1 105 ? -4.256 -12.164 2.420 1.00 86.94 105 PRO A N 1
ATOM 858 C CA . PRO A 1 105 ? -5.537 -11.486 2.196 1.00 86.94 105 PRO A CA 1
ATOM 859 C C . PRO A 1 105 ? -5.854 -10.381 3.219 1.00 86.94 105 PRO A C 1
ATOM 861 O O . PRO A 1 105 ? -6.556 -9.416 2.898 1.00 86.94 105 PRO A O 1
ATOM 864 N N . GLU A 1 106 ? -5.340 -10.501 4.440 1.00 85.25 106 GLU A N 1
ATOM 865 C CA . GLU A 1 106 ? -5.479 -9.540 5.536 1.00 85.25 106 GLU A CA 1
ATOM 866 C C . GLU A 1 106 ? -4.613 -8.285 5.381 1.00 85.25 106 GLU A C 1
ATOM 868 O O . GLU A 1 106 ? -4.807 -7.313 6.114 1.00 85.25 106 GLU A O 1
ATOM 873 N N . LEU A 1 107 ? -3.669 -8.303 4.440 1.00 88.38 107 LEU A N 1
ATOM 874 C CA . LEU A 1 107 ? -2.638 -7.291 4.298 1.00 88.38 107 LEU A CA 1
ATOM 875 C C . LEU A 1 107 ? -2.927 -6.366 3.113 1.00 88.38 107 LEU A C 1
ATOM 877 O O . LEU A 1 107 ? -3.167 -6.781 1.976 1.00 88.38 107 LEU A O 1
ATOM 881 N N . VAL A 1 108 ? -2.891 -5.064 3.382 1.00 91.62 108 VAL A N 1
ATOM 882 C CA . VAL A 1 108 ? -2.997 -4.023 2.362 1.00 91.62 108 VAL A CA 1
ATOM 883 C C . VAL A 1 108 ? -1.595 -3.634 1.920 1.00 91.62 108 VAL A C 1
ATOM 885 O O . VAL A 1 108 ? -0.804 -3.105 2.697 1.00 91.62 108 VAL A O 1
ATOM 888 N N . VAL A 1 109 ? -1.288 -3.862 0.648 1.00 92.94 109 VAL A N 1
ATOM 889 C CA . VAL A 1 109 ? -0.012 -3.449 0.059 1.00 92.94 109 VAL A CA 1
ATOM 890 C C . VAL A 1 109 ? -0.116 -2.022 -0.447 1.00 92.94 109 VAL A C 1
ATOM 892 O O . VAL A 1 109 ? -0.857 -1.754 -1.393 1.00 92.94 109 VAL A O 1
ATOM 895 N N . CYS A 1 110 ? 0.644 -1.121 0.167 1.00 94.81 110 CYS A N 1
ATOM 896 C CA . CYS A 1 110 ? 0.735 0.280 -0.212 1.00 94.81 110 CYS A CA 1
ATOM 897 C C . CYS A 1 110 ? 2.022 0.538 -1.003 1.00 94.81 110 CYS A C 1
ATOM 899 O O . CYS A 1 110 ? 3.125 0.358 -0.491 1.00 94.81 110 CYS A O 1
ATOM 901 N N . PHE A 1 111 ? 1.888 0.988 -2.251 1.00 95.62 111 PHE A N 1
ATOM 902 C CA . PHE A 1 111 ? 3.035 1.359 -3.082 1.00 95.62 111 PHE A CA 1
ATOM 903 C C . PHE A 1 111 ? 3.459 2.807 -2.812 1.00 95.62 111 PHE A C 1
ATOM 905 O O . PHE A 1 111 ? 2.687 3.743 -3.026 1.00 95.62 111 PHE A O 1
ATOM 912 N N . ASN A 1 112 ? 4.697 2.997 -2.370 1.00 95.19 112 ASN A N 1
ATOM 913 C CA . ASN A 1 112 ? 5.242 4.288 -1.975 1.00 95.19 112 ASN A CA 1
ATOM 914 C C . ASN A 1 112 ? 6.038 4.908 -3.121 1.00 95.19 112 ASN A C 1
ATOM 916 O O . ASN A 1 112 ? 7.164 4.501 -3.403 1.00 95.19 112 ASN A O 1
ATOM 920 N N . PHE A 1 113 ? 5.456 5.920 -3.759 1.00 94.44 113 PHE A N 1
ATOM 921 C CA . PHE A 1 113 ? 6.062 6.661 -4.858 1.00 94.44 113 PHE A CA 1
ATOM 922 C C . PHE A 1 113 ? 6.702 7.963 -4.375 1.00 94.44 113 PHE A C 1
ATOM 924 O O . PHE A 1 113 ? 6.154 8.682 -3.538 1.00 94.44 113 PHE A O 1
ATOM 931 N N . ILE A 1 114 ? 7.829 8.334 -4.982 1.00 91.88 114 ILE A N 1
ATOM 932 C CA . ILE A 1 114 ? 8.379 9.694 -4.860 1.00 91.88 114 ILE A CA 1
ATOM 933 C C . ILE A 1 114 ? 7.618 10.642 -5.795 1.00 91.88 114 ILE A C 1
ATOM 935 O O . ILE A 1 114 ? 7.185 11.723 -5.396 1.00 91.88 114 ILE A O 1
ATOM 939 N N . THR A 1 115 ? 7.390 10.204 -7.033 1.00 90.06 115 THR A N 1
ATOM 940 C CA . THR A 1 115 ? 6.559 10.891 -8.024 1.00 90.06 115 THR A CA 1
ATOM 941 C C . THR A 1 115 ? 5.631 9.897 -8.714 1.00 90.06 115 THR A C 1
ATOM 943 O O . THR A 1 115 ? 5.975 8.732 -8.899 1.00 90.06 115 THR A O 1
ATOM 946 N N . LEU A 1 116 ? 4.434 10.359 -9.082 1.00 90.75 116 LEU A N 1
ATOM 947 C CA . LEU A 1 116 ? 3.420 9.540 -9.738 1.00 90.75 116 LEU A CA 1
ATOM 948 C C . LEU A 1 116 ? 2.756 10.349 -10.854 1.00 90.75 116 LEU A C 1
ATOM 950 O O . LEU A 1 116 ? 2.225 11.435 -10.616 1.00 90.75 116 LEU A O 1
ATOM 954 N N . HIS A 1 117 ? 2.797 9.831 -12.082 1.00 89.25 117 HIS A N 1
ATOM 955 C CA . HIS A 1 117 ? 2.227 10.520 -13.239 1.00 89.25 117 HIS A CA 1
ATOM 956 C C . HIS A 1 117 ? 0.691 10.457 -13.226 1.00 89.25 117 HIS A C 1
ATOM 958 O O . HIS A 1 117 ? 0.113 9.452 -12.814 1.00 89.25 117 HIS A O 1
ATOM 964 N N . GLY A 1 118 ? 0.011 11.489 -13.741 1.00 91.12 118 GLY A N 1
ATOM 965 C CA . GLY A 1 118 ? -1.455 11.603 -13.681 1.00 91.12 118 GLY A CA 1
ATOM 966 C C . GLY A 1 118 ? -2.208 10.397 -14.259 1.00 91.12 118 GLY A C 1
ATOM 967 O O . GLY A 1 118 ? -3.132 9.887 -13.632 1.00 91.12 118 GLY A O 1
ATOM 968 N N . ALA A 1 119 ? -1.767 9.880 -15.411 1.00 91.50 119 ALA A N 1
ATOM 969 C CA . ALA A 1 119 ? -2.356 8.680 -16.019 1.00 91.50 119 ALA A CA 1
ATOM 970 C C . ALA A 1 119 ? -2.164 7.412 -15.164 1.00 91.50 119 ALA A C 1
ATOM 972 O O . ALA A 1 119 ? -3.074 6.592 -15.060 1.00 91.50 119 ALA A O 1
ATOM 973 N N . GLN A 1 120 ? -0.997 7.264 -14.526 1.00 92.19 120 GLN A N 1
ATOM 974 C CA . GLN A 1 120 ? -0.712 6.150 -13.622 1.00 92.19 120 GLN A CA 1
ATOM 975 C C . GLN A 1 120 ? -1.591 6.248 -12.372 1.00 92.19 120 GLN A C 1
ATOM 977 O O . GLN A 1 120 ? -2.284 5.293 -12.038 1.00 92.19 120 GLN A O 1
ATOM 982 N N . ARG A 1 121 ? -1.636 7.435 -11.753 1.00 94.44 121 ARG A N 1
ATOM 983 C CA . ARG A 1 121 ? -2.470 7.757 -10.588 1.00 94.44 121 ARG A CA 1
ATOM 984 C C . ARG A 1 121 ? -3.942 7.446 -10.826 1.00 94.44 121 ARG A C 1
ATOM 986 O O . ARG A 1 121 ? -4.541 6.734 -10.029 1.00 94.44 121 ARG A O 1
ATOM 993 N N . LYS A 1 122 ? -4.508 7.930 -11.938 1.00 95.38 122 LYS A N 1
ATOM 994 C CA . LYS A 1 122 ? -5.908 7.674 -12.306 1.00 95.38 122 LYS A CA 1
ATOM 995 C C . LYS A 1 122 ? -6.208 6.174 -12.325 1.00 95.38 122 LYS A C 1
ATOM 997 O O . LYS A 1 122 ? -7.178 5.736 -11.721 1.00 95.38 122 LYS A O 1
ATOM 1002 N N . ARG A 1 123 ? -5.327 5.389 -12.947 1.00 94.69 123 ARG A N 1
ATOM 1003 C CA . ARG A 1 123 ? -5.507 3.942 -13.071 1.00 94.69 123 ARG A CA 1
ATOM 1004 C C . ARG A 1 123 ? -5.367 3.206 -11.735 1.00 94.69 123 ARG A C 1
ATOM 1006 O O . ARG A 1 123 ? -6.115 2.272 -11.488 1.00 94.69 123 ARG A O 1
ATOM 1013 N N . LEU A 1 124 ? -4.455 3.634 -10.855 1.00 95.00 124 LEU A N 1
ATOM 1014 C CA . LEU A 1 124 ? -4.345 3.065 -9.502 1.00 95.00 124 LEU A CA 1
ATOM 1015 C C . LEU A 1 124 ? -5.616 3.307 -8.671 1.00 95.00 1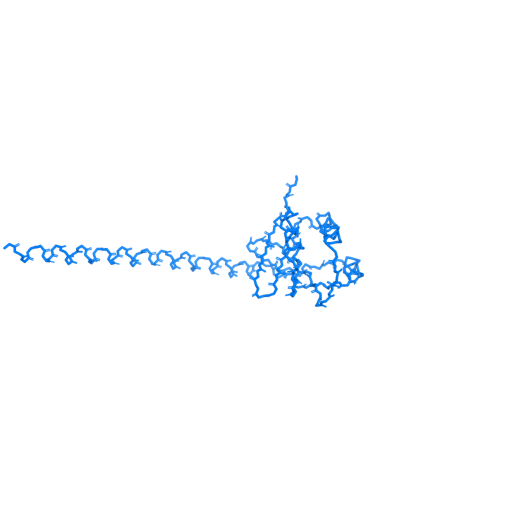24 LEU A C 1
ATOM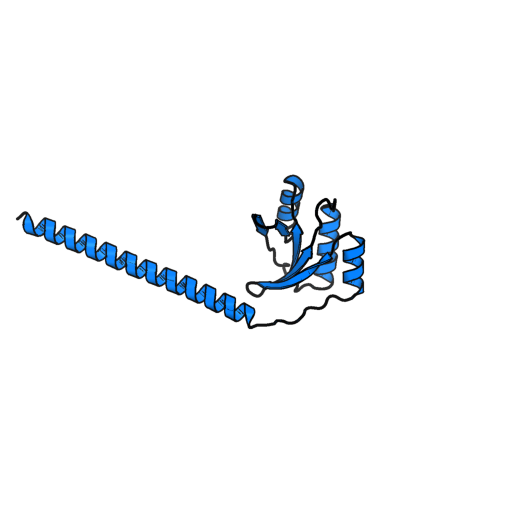 1017 O O . LEU A 1 124 ? -6.046 2.408 -7.954 1.00 95.00 124 LEU A O 1
ATOM 1021 N N . LEU A 1 125 ? -6.228 4.490 -8.798 1.00 94.62 125 LEU A N 1
ATOM 1022 C CA . LEU A 1 125 ? -7.493 4.820 -8.133 1.00 94.62 125 LEU A CA 1
ATOM 1023 C C . LEU A 1 125 ? -8.661 3.979 -8.671 1.00 94.62 125 LEU A C 1
ATOM 1025 O O . LEU A 1 125 ? -9.425 3.429 -7.881 1.00 94.62 125 LEU A O 1
ATOM 1029 N N . GLU A 1 126 ? -8.781 3.848 -9.996 1.00 94.44 126 GLU A N 1
ATOM 1030 C CA . GLU A 1 126 ? -9.816 3.027 -10.649 1.00 94.44 126 GLU A CA 1
ATOM 1031 C C . GLU A 1 126 ? -9.734 1.553 -10.222 1.00 94.44 126 GLU A C 1
ATOM 1033 O O . GLU A 1 126 ? -10.750 0.929 -9.927 1.00 94.44 126 GLU A O 1
ATOM 1038 N N . GLU A 1 127 ? -8.517 1.016 -10.120 1.00 92.12 127 GLU A N 1
ATOM 1039 C CA . GLU A 1 127 ? -8.251 -0.370 -9.713 1.00 92.12 127 GLU A CA 1
ATOM 1040 C C . GLU A 1 127 ? -8.284 -0.577 -8.184 1.00 92.12 127 GLU A C 1
ATOM 1042 O O . GLU A 1 127 ? -8.096 -1.703 -7.704 1.00 92.12 127 GLU A O 1
ATOM 1047 N N . GLN A 1 128 ? -8.513 0.491 -7.407 1.00 93.06 128 GLN A N 1
ATOM 1048 C CA . GLN A 1 128 ? -8.493 0.492 -5.938 1.00 93.06 128 GLN A CA 1
ATOM 1049 C C . GLN A 1 128 ? -7.196 -0.111 -5.375 1.00 93.06 128 GLN A C 1
ATOM 1051 O O . GLN A 1 128 ? -7.209 -1.001 -4.522 1.00 93.06 128 GLN A O 1
ATOM 1056 N N . ILE A 1 129 ? -6.056 0.333 -5.903 1.00 94.19 129 ILE A N 1
ATOM 1057 C CA . ILE A 1 129 ? -4.725 -0.069 -5.441 1.00 94.19 129 ILE A CA 1
ATOM 1058 C C . ILE A 1 129 ? -4.258 0.946 -4.407 1.00 94.19 129 ILE A C 1
ATOM 1060 O O . ILE A 1 129 ? -4.288 2.144 -4.677 1.00 94.19 129 ILE A O 1
ATOM 1064 N N . ALA A 1 130 ? -3.816 0.488 -3.235 1.00 94.81 130 ALA A N 1
ATOM 1065 C CA . ALA A 1 130 ? -3.297 1.392 -2.218 1.00 94.81 130 ALA A CA 1
ATOM 1066 C C . ALA A 1 130 ? -1.930 1.957 -2.636 1.00 94.81 130 ALA A C 1
ATOM 1068 O O . ALA A 1 130 ? -1.039 1.224 -3.073 1.00 94.81 130 ALA A O 1
ATOM 1069 N N . PHE A 1 131 ? -1.759 3.269 -2.513 1.00 95.25 131 PHE A N 1
ATOM 1070 C CA . PHE A 1 131 ? -0.501 3.945 -2.814 1.00 95.25 131 PHE A CA 1
ATOM 1071 C C . PHE A 1 131 ? -0.343 5.216 -1.986 1.00 95.25 131 PHE A C 1
ATOM 1073 O O . PHE A 1 131 ? -1.319 5.830 -1.552 1.00 95.25 131 PHE A O 1
ATOM 1080 N N . CYS A 1 132 ? 0.898 5.659 -1.830 1.00 94.44 132 CYS A N 1
ATOM 1081 C CA . CYS A 1 132 ? 1.192 7.005 -1.374 1.00 94.44 132 CYS A CA 1
ATOM 1082 C C . CYS A 1 132 ? 2.158 7.706 -2.321 1.00 94.44 132 CYS A C 1
ATOM 1084 O O . CYS A 1 132 ? 2.963 7.077 -3.008 1.00 94.44 132 CYS A O 1
ATOM 1086 N N . VAL A 1 133 ? 2.072 9.031 -2.338 1.00 92.50 133 VAL A N 1
ATOM 1087 C CA . VAL A 1 133 ? 3.084 9.888 -2.943 1.00 92.50 133 VAL A CA 1
ATOM 1088 C C . VAL A 1 133 ? 3.711 10.691 -1.816 1.00 92.50 133 VAL A C 1
ATOM 1090 O O . VAL A 1 133 ? 3.006 11.415 -1.104 1.00 92.50 133 VAL A O 1
ATOM 1093 N N . LYS A 1 134 ? 5.027 10.541 -1.638 1.00 88.06 134 LYS A N 1
ATOM 1094 C CA . LYS A 1 134 ? 5.781 11.113 -0.516 1.00 88.06 134 LYS A CA 1
ATOM 1095 C C . LYS A 1 134 ? 5.437 12.593 -0.318 1.00 88.06 134 LYS A C 1
ATOM 1097 O O . LYS A 1 134 ? 5.542 13.390 -1.249 1.00 88.06 134 LYS A O 1
ATOM 1102 N N . ASN A 1 135 ? 5.035 12.944 0.905 1.00 84.50 135 ASN A N 1
ATOM 1103 C CA . ASN A 1 135 ? 4.657 14.298 1.333 1.00 84.50 135 ASN A CA 1
ATOM 1104 C C . ASN A 1 135 ? 3.505 14.946 0.537 1.00 84.50 135 ASN A C 1
ATOM 1106 O O . ASN A 1 135 ? 3.384 16.170 0.538 1.00 84.50 135 ASN A O 1
ATOM 1110 N N . LYS A 1 136 ? 2.677 14.162 -0.165 1.00 89.25 136 LYS A N 1
ATOM 1111 C CA . LYS A 1 136 ? 1.568 14.689 -0.975 1.00 89.25 136 LYS A CA 1
ATOM 1112 C C . LYS A 1 136 ? 0.238 14.033 -0.650 1.00 89.25 136 LYS A C 1
ATOM 1114 O O . LYS A 1 136 ? -0.724 14.734 -0.365 1.00 89.25 136 LYS A O 1
ATOM 1119 N N . GLU A 1 137 ? 0.167 12.709 -0.724 1.00 89.94 137 GLU A N 1
ATOM 1120 C CA . GLU A 1 137 ? -1.103 11.999 -0.577 1.00 89.94 137 GLU A CA 1
ATOM 1121 C C . GLU A 1 137 ? -0.922 10.543 -0.165 1.00 89.94 137 GLU A C 1
ATOM 1123 O O . GLU A 1 137 ? 0.118 9.932 -0.418 1.00 89.94 137 GLU A O 1
ATOM 1128 N N . ILE A 1 138 ? -1.974 9.989 0.433 1.00 90.44 138 ILE A N 1
ATOM 1129 C CA . ILE A 1 138 ? -2.086 8.581 0.797 1.00 90.44 138 ILE A CA 1
ATOM 1130 C C . ILE A 1 138 ? -3.495 8.122 0.415 1.00 90.44 138 ILE A C 1
ATOM 1132 O O . ILE A 1 138 ? -4.475 8.750 0.809 1.00 90.44 138 ILE A O 1
ATOM 1136 N N . HIS A 1 139 ? -3.584 7.018 -0.325 1.00 92.12 139 HIS A N 1
ATOM 1137 C CA . HIS A 1 139 ? -4.829 6.339 -0.676 1.00 92.12 139 HIS A CA 1
ATOM 1138 C C . HIS A 1 139 ? -4.736 4.892 -0.213 1.00 92.12 139 HIS A C 1
ATOM 1140 O O . HIS A 1 139 ? -3.885 4.142 -0.688 1.00 92.12 139 HIS A O 1
ATOM 1146 N N . LEU A 1 140 ? -5.603 4.497 0.718 1.00 89.62 140 LEU A N 1
ATOM 1147 C CA . LEU A 1 140 ? -5.674 3.129 1.226 1.00 89.62 140 LEU A CA 1
ATOM 1148 C C . LEU A 1 140 ? -7.006 2.505 0.817 1.00 89.62 140 LEU A C 1
ATOM 1150 O O . LEU A 1 140 ? -8.065 3.091 1.027 1.00 89.62 140 LEU A O 1
ATOM 1154 N N . PHE A 1 141 ? -6.943 1.296 0.266 1.00 87.38 141 PHE A N 1
ATOM 1155 C CA . PHE A 1 141 ? -8.111 0.507 -0.107 1.00 87.38 141 PHE A CA 1
ATOM 1156 C C . PHE A 1 141 ? -8.009 -0.851 0.573 1.00 87.38 141 PHE A C 1
ATOM 1158 O O . PHE A 1 141 ? -7.025 -1.567 0.390 1.00 87.38 141 PHE A O 1
ATOM 1165 N N . GLN A 1 142 ? -9.013 -1.201 1.372 1.00 79.31 142 GLN A N 1
ATOM 1166 C CA . GLN A 1 142 ? -9.070 -2.518 1.993 1.00 79.31 142 GLN A CA 1
ATOM 1167 C C . GLN A 1 142 ? -9.375 -3.584 0.940 1.00 79.31 142 GLN A C 1
ATOM 1169 O O . GLN A 1 142 ? -10.191 -3.375 0.034 1.00 79.31 142 GLN A O 1
ATOM 1174 N N . ASN A 1 143 ? -8.751 -4.752 1.083 1.00 77.44 143 ASN A N 1
ATOM 1175 C CA . ASN A 1 143 ? -9.130 -5.915 0.297 1.00 77.44 143 ASN A CA 1
ATOM 1176 C C . ASN A 1 143 ? -10.559 -6.300 0.692 1.00 77.44 143 ASN A C 1
ATOM 1178 O O . ASN A 1 143 ? -10.824 -6.654 1.841 1.00 77.44 143 ASN A O 1
ATOM 1182 N N . LYS A 1 144 ? -11.504 -6.207 -0.248 1.00 65.88 144 LYS A N 1
ATOM 1183 C CA . LYS A 1 144 ? -12.859 -6.705 -0.010 1.00 65.88 144 LYS A CA 1
ATOM 1184 C C . LYS A 1 144 ? -12.769 -8.218 0.154 1.00 65.88 144 LYS A C 1
ATOM 1186 O O . LYS A 1 144 ? -12.400 -8.906 -0.798 1.00 65.88 144 LYS A O 1
ATOM 1191 N N . ARG A 1 145 ? -13.094 -8.722 1.348 1.00 52.97 145 ARG A N 1
ATOM 1192 C CA . ARG A 1 145 ? -13.332 -10.154 1.554 1.00 52.97 145 ARG A CA 1
ATOM 1193 C C . ARG A 1 145 ? -14.479 -10.549 0.619 1.00 52.97 145 ARG A C 1
ATOM 1195 O O . ARG A 1 145 ? -15.548 -9.943 0.694 1.00 52.97 145 ARG A O 1
ATOM 1202 N N . LYS A 1 146 ? -14.200 -11.445 -0.328 1.00 46.22 146 LYS A N 1
ATOM 1203 C CA . LYS A 1 146 ? -15.249 -12.130 -1.088 1.00 46.22 146 LYS A CA 1
ATOM 1204 C C . LYS A 1 146 ? -15.910 -13.169 -0.200 1.00 46.22 146 LYS A C 1
ATOM 1206 O O . LYS A 1 146 ? -15.175 -13.758 0.622 1.00 46.22 146 LYS A O 1
#

Sequence (146 aa):
MENNKEFSYFIEILEKQSQRIDNIEQLLKLLLVNNVLNDIDRLHLVEEYQLDEEMKEFILQQGLSVGEFKVQNGIRVLNINVPEGCKISVSKIIALRRTFVSSYPELVVCFNFITLHGAQRKRLLEEQIAFCVKNKEIHLFQNKRK

Radius of gyration: 24.16 Å; chains: 1; bounding box: 50×68×44 Å

Foldseek 3Di:
DVVVVVVVVVVVVVVVVVVVVVVVVVVVVVVVVVVVVQVVQVVPDPPVPDDDVVLQVVLVVLVKHWDDFGQDPNQTETEIEQDPPRPRDLVNLVVNQVVCCVVPVSYQYEYEACDDDPVSVVVCVVSQHWYDHPPPDTRTGHRPDD

pLDDT: mean 83.43, std 13.68, range [43.81, 95.62]